Protein AF-A0A1S1MPP8-F1 (afdb_monomer)

Structure (mmCIF, N/CA/C/O backbone):
data_AF-A0A1S1MPP8-F1
#
_entry.id   AF-A0A1S1MPP8-F1
#
loop_
_atom_site.group_PDB
_atom_site.id
_atom_site.type_symbol
_atom_site.label_atom_id
_atom_site.label_alt_id
_atom_site.label_comp_id
_atom_site.label_asym_id
_atom_site.label_entity_id
_atom_site.label_seq_id
_atom_site.pdbx_PDB_ins_code
_atom_site.Cartn_x
_atom_site.Cartn_y
_atom_site.Cartn_z
_atom_site.occupancy
_atom_site.B_iso_or_equiv
_atom_site.auth_seq_id
_atom_site.auth_comp_id
_atom_site.auth_asym_id
_atom_site.auth_atom_id
_atom_site.pdbx_PDB_model_num
ATOM 1 N N . MET A 1 1 ? -1.127 5.187 21.558 1.00 67.50 1 MET A N 1
ATOM 2 C CA . MET A 1 1 ? -1.649 4.070 20.745 1.00 67.50 1 MET A CA 1
ATOM 3 C C . MET A 1 1 ? -2.289 3.031 21.653 1.00 67.50 1 MET A C 1
ATOM 5 O O . MET A 1 1 ? -1.643 2.595 22.602 1.00 67.50 1 MET A O 1
ATOM 9 N N . THR A 1 2 ? -3.537 2.656 21.392 1.00 87.19 2 THR A N 1
ATOM 10 C CA . THR A 1 2 ? -4.274 1.608 22.112 1.00 87.19 2 THR A CA 1
ATOM 11 C C . THR A 1 2 ? -3.858 0.209 21.640 1.00 87.19 2 THR A C 1
ATOM 13 O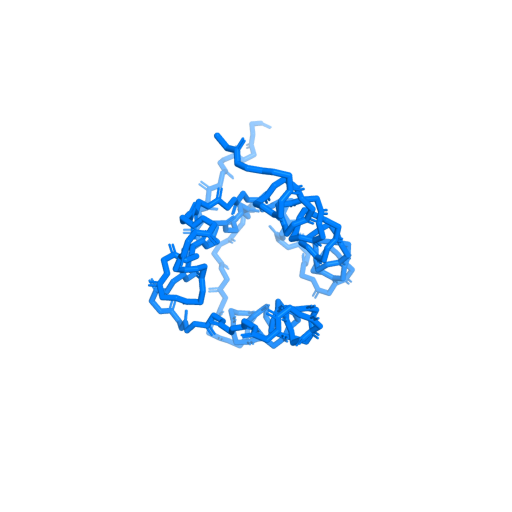 O . THR A 1 2 ? -3.224 0.044 20.597 1.00 87.19 2 THR A O 1
ATOM 16 N N . LYS A 1 3 ? -4.230 -0.835 22.394 1.00 88.06 3 LYS A N 1
ATOM 17 C CA . LYS A 1 3 ? -3.989 -2.239 22.009 1.00 88.06 3 LYS A CA 1
ATOM 18 C C . LYS A 1 3 ? -4.645 -2.595 20.668 1.00 88.06 3 LYS A C 1
ATOM 20 O O . LYS A 1 3 ? -4.067 -3.354 19.896 1.00 88.06 3 LYS A O 1
ATOM 25 N N . THR A 1 4 ? -5.825 -2.041 20.392 1.00 88.38 4 THR A N 1
ATOM 26 C CA . THR A 1 4 ? -6.551 -2.242 19.131 1.00 88.38 4 THR A CA 1
ATOM 27 C C . THR A 1 4 ? -5.850 -1.542 17.971 1.00 88.38 4 THR A C 1
ATOM 29 O O . THR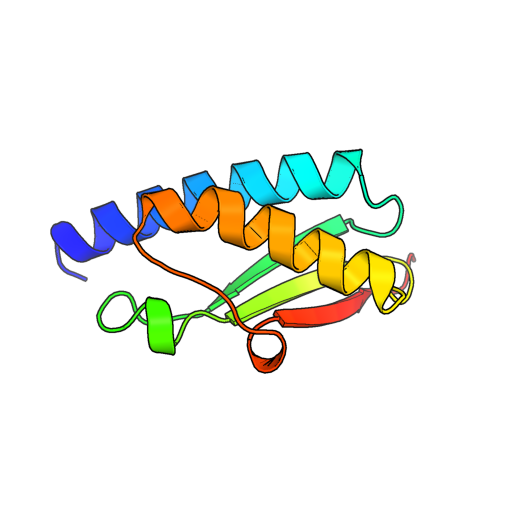 A 1 4 ? -5.644 -2.167 16.937 1.00 88.38 4 THR A O 1
ATOM 32 N N . GLU A 1 5 ? -5.391 -0.300 18.164 1.00 90.50 5 GLU A N 1
ATOM 33 C CA . GLU A 1 5 ? -4.635 0.440 17.140 1.00 90.50 5 GLU A CA 1
ATOM 34 C C . GLU A 1 5 ? -3.334 -0.287 16.769 1.00 90.50 5 GLU A C 1
ATOM 36 O O . GLU A 1 5 ? -3.054 -0.449 15.589 1.00 90.50 5 GLU A O 1
ATOM 41 N N . LYS A 1 6 ? -2.592 -0.821 17.751 1.00 91.19 6 LYS A N 1
ATOM 42 C CA . LYS A 1 6 ? -1.378 -1.617 17.485 1.00 91.19 6 LYS A CA 1
ATOM 43 C C . LYS A 1 6 ? -1.658 -2.896 16.689 1.00 91.19 6 LYS A C 1
ATOM 45 O O . LYS A 1 6 ? -0.842 -3.311 15.872 1.00 91.19 6 LYS A O 1
ATOM 50 N N . ARG A 1 7 ? -2.791 -3.560 16.951 1.00 91.94 7 ARG A N 1
ATOM 51 C CA . ARG A 1 7 ? -3.196 -4.761 16.199 1.00 91.94 7 ARG A CA 1
ATOM 52 C C . ARG A 1 7 ? -3.541 -4.413 14.755 1.00 91.94 7 ARG A C 1
ATOM 54 O O . ARG A 1 7 ? -3.096 -5.121 13.859 1.00 91.94 7 ARG A O 1
ATOM 61 N N . LEU A 1 8 ? -4.289 -3.328 14.554 1.00 92.94 8 LEU A N 1
ATOM 62 C CA . LEU A 1 8 ? -4.636 -2.833 13.225 1.00 92.94 8 LEU A CA 1
ATOM 63 C C . LEU A 1 8 ? -3.387 -2.411 12.4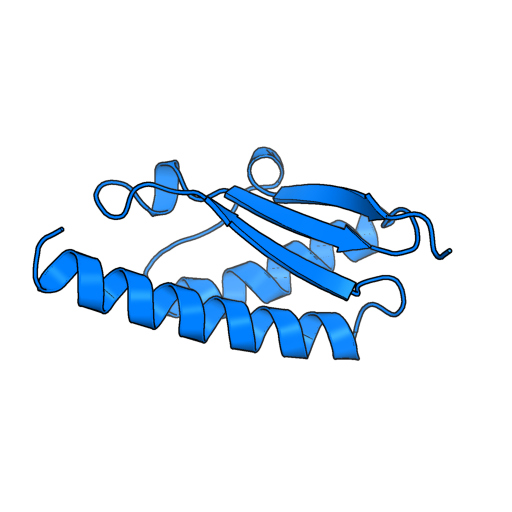45 1.00 92.94 8 LEU A C 1
ATOM 65 O O . LEU A 1 8 ? -3.229 -2.824 11.306 1.00 92.94 8 LEU A O 1
ATOM 69 N N . GLU A 1 9 ? -2.474 -1.664 13.067 1.00 93.56 9 GLU A N 1
ATOM 70 C CA . GLU A 1 9 ? -1.207 -1.253 12.453 1.00 93.56 9 GLU A CA 1
ATOM 71 C C . GLU A 1 9 ? -0.362 -2.463 12.037 1.00 93.56 9 GLU A C 1
ATOM 73 O O . GLU A 1 9 ? 0.113 -2.530 10.906 1.00 93.56 9 GLU A O 1
ATOM 78 N N . LYS A 1 10 ? -0.237 -3.473 12.908 1.00 95.69 10 LYS A N 1
ATOM 79 C CA . LYS A 1 10 ? 0.467 -4.715 12.564 1.00 95.69 10 LYS A CA 1
ATOM 80 C C . LYS A 1 10 ? -0.175 -5.422 11.365 1.00 95.69 10 LYS A C 1
ATOM 82 O O . LYS A 1 10 ? 0.545 -5.904 10.493 1.00 95.69 10 LYS A O 1
ATOM 87 N N . ALA A 1 11 ? -1.505 -5.490 11.324 1.00 95.56 11 ALA A N 1
ATOM 88 C CA . ALA A 1 11 ? -2.229 -6.105 10.216 1.00 95.56 11 ALA A CA 1
ATOM 89 C C . ALA A 1 11 ? -2.074 -5.295 8.916 1.00 95.56 11 ALA A C 1
ATOM 91 O O . ALA A 1 11 ? -1.844 -5.880 7.863 1.00 95.56 11 ALA A O 1
ATOM 92 N N . LEU A 1 12 ? -2.104 -3.960 8.997 1.00 96.06 12 LEU A N 1
ATOM 93 C CA . LEU A 1 12 ? -1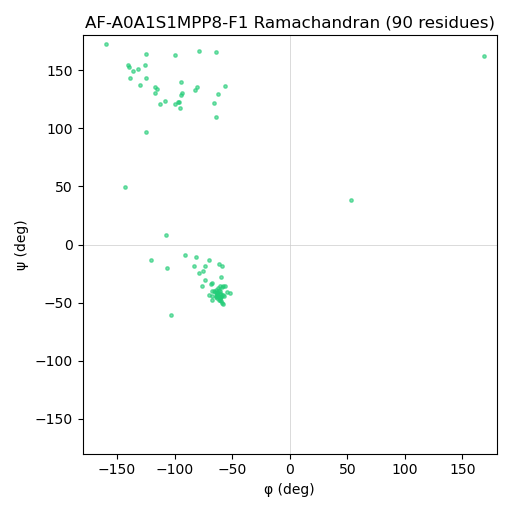.833 -3.059 7.876 1.00 96.06 12 LEU A CA 1
ATOM 94 C C . LEU A 1 12 ? -0.441 -3.283 7.299 1.00 96.06 12 LEU A C 1
ATOM 96 O O . LEU A 1 12 ? -0.314 -3.485 6.096 1.00 96.06 12 LEU A O 1
ATOM 100 N N . ILE A 1 13 ? 0.587 -3.298 8.149 1.00 96.06 13 ILE A N 1
ATOM 101 C CA . ILE A 1 13 ? 1.962 -3.564 7.720 1.00 96.06 13 ILE A CA 1
ATOM 102 C C . ILE A 1 13 ? 2.037 -4.925 7.025 1.00 96.06 13 ILE A C 1
ATOM 104 O O . ILE A 1 13 ? 2.618 -5.021 5.953 1.00 96.06 13 ILE A O 1
ATOM 108 N N . GLN A 1 14 ? 1.404 -5.961 7.581 1.00 97.19 14 GLN A N 1
ATOM 109 C CA . GLN A 1 14 ? 1.391 -7.289 6.967 1.00 97.19 14 GLN A CA 1
ATOM 110 C C . GLN A 1 14 ? 0.748 -7.285 5.570 1.00 97.19 14 GLN A C 1
ATOM 112 O O . GLN A 1 14 ? 1.337 -7.830 4.638 1.00 97.19 14 GLN A O 1
ATOM 117 N N . GLN A 1 15 ? -0.424 -6.661 5.410 1.00 97.19 15 GLN A N 1
ATOM 118 C CA . GLN A 1 15 ? -1.108 -6.579 4.113 1.00 97.19 15 GLN A CA 1
ATOM 119 C C . GLN A 1 15 ? -0.313 -5.749 3.098 1.00 97.19 15 GLN A C 1
ATOM 121 O O . GLN A 1 15 ? -0.189 -6.132 1.938 1.00 97.19 15 GLN A O 1
ATOM 126 N N . LEU A 1 16 ? 0.291 -4.642 3.534 1.00 96.94 16 LEU A N 1
ATOM 127 C CA . LEU A 1 16 ? 1.141 -3.811 2.684 1.00 96.94 16 LEU A CA 1
ATOM 128 C C . LEU A 1 16 ? 2.440 -4.517 2.276 1.00 96.94 16 LEU A C 1
ATOM 130 O O . LEU A 1 16 ? 2.903 -4.311 1.157 1.00 96.94 16 LEU A O 1
ATOM 134 N N . THR A 1 17 ? 3.008 -5.370 3.131 1.00 97.06 17 THR A N 1
ATOM 135 C CA . THR A 1 17 ? 4.150 -6.221 2.767 1.00 97.06 17 THR A CA 1
ATOM 136 C C . THR A 1 17 ? 3.766 -7.212 1.671 1.00 97.06 17 THR A C 1
ATOM 138 O O . THR A 1 17 ? 4.486 -7.322 0.684 1.00 97.06 17 THR A O 1
ATOM 141 N N . GLN A 1 18 ? 2.608 -7.869 1.786 1.00 96.62 18 GLN A N 1
ATOM 142 C CA . GLN A 1 18 ? 2.120 -8.787 0.748 1.00 96.62 18 GLN A CA 1
ATOM 143 C C . GLN A 1 18 ? 1.852 -8.057 -0.575 1.00 96.62 18 GLN A C 1
ATOM 145 O O . GLN A 1 18 ? 2.287 -8.509 -1.633 1.00 96.62 18 GLN A O 1
ATOM 150 N N . ALA A 1 19 ? 1.224 -6.880 -0.514 1.00 96.19 19 ALA A N 1
ATOM 151 C CA . ALA A 1 19 ? 1.028 -6.046 -1.694 1.00 96.19 19 ALA A CA 1
ATOM 152 C C . ALA A 1 19 ? 2.365 -5.605 -2.315 1.00 96.19 19 ALA A C 1
ATOM 154 O O . ALA A 1 19 ? 2.504 -5.609 -3.533 1.00 96.19 19 ALA A O 1
ATOM 155 N N . CYS A 1 20 ? 3.366 -5.266 -1.497 1.00 96.50 20 CYS A N 1
ATOM 156 C CA . CYS A 1 20 ? 4.711 -4.921 -1.961 1.00 96.50 20 CYS A CA 1
ATOM 157 C C . CYS A 1 20 ? 5.360 -6.081 -2.734 1.00 96.50 20 CYS A C 1
ATOM 159 O O . CYS A 1 20 ? 5.928 -5.861 -3.802 1.00 96.50 20 CYS A O 1
ATOM 161 N N . GLU A 1 21 ? 5.248 -7.315 -2.238 1.00 95.94 21 GLU A N 1
ATOM 162 C CA . GLU A 1 21 ? 5.757 -8.507 -2.928 1.00 95.94 21 GLU A CA 1
ATOM 163 C C . GLU A 1 21 ? 5.034 -8.757 -4.259 1.00 95.94 21 GLU A C 1
ATOM 165 O O . GLU A 1 21 ? 5.692 -8.985 -5.276 1.00 95.94 21 GLU A O 1
ATOM 170 N N . ALA A 1 22 ? 3.703 -8.631 -4.284 1.00 95.00 22 ALA A N 1
ATOM 171 C CA . ALA A 1 22 ? 2.922 -8.757 -5.515 1.00 95.00 22 ALA A CA 1
ATOM 172 C C . ALA A 1 22 ? 3.330 -7.703 -6.560 1.00 95.00 22 ALA A C 1
ATOM 174 O O . ALA A 1 22 ? 3.566 -8.038 -7.719 1.00 95.00 22 ALA A O 1
ATOM 175 N N . LEU A 1 23 ? 3.489 -6.444 -6.140 1.00 95.25 23 LEU A N 1
ATOM 176 C CA . LEU A 1 23 ? 3.905 -5.350 -7.019 1.00 95.25 23 LEU A CA 1
ATOM 177 C C . LEU A 1 23 ? 5.307 -5.565 -7.593 1.00 95.25 23 LEU A C 1
ATOM 179 O O . LEU A 1 23 ? 5.505 -5.323 -8.779 1.00 95.25 23 LEU A O 1
ATOM 183 N N . LYS A 1 24 ? 6.263 -6.058 -6.794 1.00 94.38 24 LYS A N 1
ATOM 184 C CA . LYS A 1 24 ? 7.611 -6.402 -7.282 1.00 94.38 24 LYS A CA 1
ATOM 185 C C . LYS A 1 24 ? 7.580 -7.475 -8.367 1.00 94.38 24 LYS A C 1
ATOM 187 O O . LYS A 1 24 ? 8.393 -7.431 -9.284 1.00 94.38 24 LYS A O 1
ATOM 192 N N . ALA A 1 25 ? 6.657 -8.430 -8.267 1.00 92.31 25 ALA A N 1
ATOM 193 C CA . ALA A 1 25 ? 6.520 -9.491 -9.259 1.00 92.31 25 ALA A CA 1
ATOM 194 C C . ALA A 1 25 ? 5.902 -8.996 -10.579 1.00 92.31 25 ALA A C 1
ATOM 196 O O . ALA A 1 25 ? 6.211 -9.541 -11.636 1.00 92.31 25 ALA A O 1
ATOM 197 N N . THR A 1 26 ? 5.035 -7.978 -10.534 1.00 90.94 26 THR A N 1
ATOM 198 C CA . THR A 1 26 ? 4.257 -7.529 -11.703 1.00 90.94 26 THR A CA 1
ATOM 199 C C . THR A 1 26 ? 4.728 -6.212 -12.318 1.00 90.94 26 THR A C 1
ATOM 201 O O . THR A 1 26 ? 4.380 -5.928 -13.460 1.00 90.94 26 THR A O 1
ATOM 204 N N . CYS A 1 27 ? 5.473 -5.387 -11.581 1.00 92.56 27 CYS A N 1
ATOM 205 C CA . CYS A 1 27 ? 5.875 -4.041 -11.985 1.00 92.56 27 CYS A CA 1
ATOM 206 C C . CYS A 1 27 ? 7.408 -3.909 -11.920 1.00 92.56 27 CYS A C 1
ATOM 208 O O . CYS A 1 27 ? 7.947 -3.628 -10.850 1.00 92.56 27 CYS A O 1
ATOM 210 N N . PRO A 1 28 ? 8.130 -4.074 -13.045 1.00 91.06 28 PRO A N 1
ATOM 211 C CA . PRO A 1 28 ? 9.598 -4.082 -13.057 1.00 91.06 28 PRO A CA 1
ATOM 212 C C . PRO A 1 28 ? 10.245 -2.790 -12.543 1.00 91.06 28 PRO A C 1
ATOM 214 O O . PRO A 1 28 ? 11.360 -2.808 -12.031 1.00 91.06 28 PRO A O 1
ATOM 217 N N . SER A 1 29 ? 9.552 -1.661 -12.687 1.00 92.75 29 SER A N 1
ATOM 218 C CA . SER A 1 29 ? 10.010 -0.353 -12.222 1.00 92.75 29 SER A CA 1
ATOM 219 C C . SER A 1 29 ? 9.768 -0.117 -10.728 1.00 92.75 29 SER A C 1
ATOM 221 O O . SER A 1 29 ? 10.278 0.862 -10.195 1.00 92.75 29 SER A O 1
ATOM 223 N N . PHE A 1 30 ? 9.001 -0.968 -10.038 1.00 95.19 30 PHE A N 1
ATOM 224 C CA . PHE A 1 30 ? 8.663 -0.787 -8.626 1.00 95.19 30 PHE A CA 1
ATOM 225 C C . PHE A 1 30 ? 9.783 -1.280 -7.699 1.00 95.19 30 PHE A C 1
ATOM 227 O O . PHE A 1 30 ? 10.260 -2.407 -7.822 1.00 95.19 30 PHE A O 1
ATOM 234 N N . CYS A 1 31 ? 10.148 -0.463 -6.709 1.00 94.38 31 CYS A N 1
ATOM 235 C CA . CYS A 1 31 ? 11.179 -0.791 -5.722 1.00 94.38 31 CYS A CA 1
ATOM 236 C C . CYS A 1 31 ? 10.573 -1.189 -4.375 1.00 94.38 31 CYS A C 1
ATOM 238 O O . CYS A 1 31 ? 10.800 -2.288 -3.863 1.00 94.38 31 CYS A O 1
ATOM 240 N N . TYR A 1 32 ? 9.833 -0.266 -3.767 1.00 96.00 32 TYR A N 1
ATOM 241 C CA . TYR A 1 32 ? 9.215 -0.436 -2.458 1.00 96.00 32 TYR A CA 1
ATOM 242 C C . TYR A 1 32 ? 8.070 0.559 -2.276 1.00 96.00 32 TYR A C 1
ATOM 244 O O . TYR A 1 32 ? 7.855 1.462 -3.088 1.00 96.00 32 TYR A O 1
ATOM 252 N N . LEU A 1 33 ? 7.326 0.399 -1.184 1.00 96.88 33 LEU A N 1
ATOM 253 C CA . LEU A 1 33 ? 6.294 1.344 -0.787 1.00 96.88 33 LEU A CA 1
ATOM 254 C C . LEU A 1 33 ? 6.494 1.824 0.646 1.00 96.88 33 LEU A C 1
ATOM 256 O O . LEU A 1 33 ? 7.060 1.123 1.485 1.00 96.88 33 LEU A O 1
ATOM 260 N N . SER A 1 34 ? 5.982 3.014 0.927 1.00 96.38 34 SER A N 1
ATOM 261 C CA . SER A 1 34 ? 5.769 3.512 2.283 1.00 96.38 34 SER A CA 1
ATOM 262 C C . SER A 1 34 ? 4.307 3.914 2.456 1.00 96.38 34 SER A C 1
ATOM 264 O O . SER A 1 34 ? 3.555 4.040 1.485 1.00 96.38 34 SER A O 1
ATOM 266 N N . HIS A 1 35 ? 3.875 4.082 3.703 1.00 96.25 35 HIS A N 1
ATOM 267 C CA . HIS A 1 35 ? 2.507 4.473 4.006 1.00 96.25 35 HIS A CA 1
ATOM 268 C C . HIS A 1 35 ? 2.459 5.493 5.139 1.00 96.25 35 HIS A C 1
ATOM 270 O O . HIS A 1 35 ? 3.323 5.530 6.012 1.00 96.25 35 HIS A O 1
ATOM 276 N N . THR A 1 36 ? 1.413 6.313 5.128 1.00 96.00 36 THR A N 1
ATOM 277 C CA . THR A 1 36 ? 1.050 7.213 6.227 1.00 96.00 36 THR A CA 1
ATOM 278 C C . THR A 1 36 ? -0.456 7.144 6.443 1.00 96.00 36 THR A C 1
ATOM 280 O O . THR A 1 36 ? -1.205 6.894 5.503 1.00 96.00 36 THR A O 1
ATOM 283 N N . GLY A 1 37 ? -0.926 7.337 7.672 1.00 93.00 37 GLY A N 1
ATOM 284 C CA . GLY A 1 37 ? -2.356 7.309 7.972 1.00 93.00 37 GLY A CA 1
ATOM 285 C C . GLY A 1 37 ? -2.633 7.288 9.469 1.00 93.00 37 GLY A C 1
ATOM 286 O O . GLY A 1 37 ? -1.759 6.988 10.279 1.00 93.00 37 GLY A O 1
ATOM 287 N N . SER A 1 38 ? -3.864 7.618 9.850 1.00 92.56 38 SER A N 1
ATOM 288 C CA . SER A 1 38 ? -4.325 7.556 11.235 1.00 92.56 38 SER A CA 1
ATOM 289 C C . SER A 1 38 ? -5.063 6.248 11.485 1.00 92.56 38 SER A C 1
ATOM 291 O O . SER A 1 38 ? -6.104 6.007 10.882 1.00 92.56 38 SER A O 1
ATOM 293 N N . MET A 1 39 ? -4.611 5.449 12.456 1.00 92.06 39 MET A N 1
ATOM 294 C CA . MET A 1 39 ? -5.285 4.191 12.824 1.00 92.06 39 MET A CA 1
ATOM 295 C C . MET A 1 39 ? -6.727 4.386 13.325 1.00 92.06 39 MET A C 1
ATOM 297 O O . MET A 1 39 ? -7.505 3.440 13.338 1.00 92.06 39 MET A O 1
ATOM 301 N N . LYS A 1 40 ? -7.115 5.611 13.705 1.00 89.94 40 LYS A N 1
ATOM 302 C CA . LYS A 1 40 ? -8.493 5.943 14.108 1.00 89.94 40 LYS A CA 1
ATOM 303 C C . LYS A 1 40 ? -9.443 6.132 12.925 1.00 89.94 40 LYS A C 1
ATOM 305 O O . LYS A 1 40 ? -10.652 6.032 13.099 1.00 89.94 40 LYS A O 1
ATOM 310 N N . LYS A 1 41 ? -8.909 6.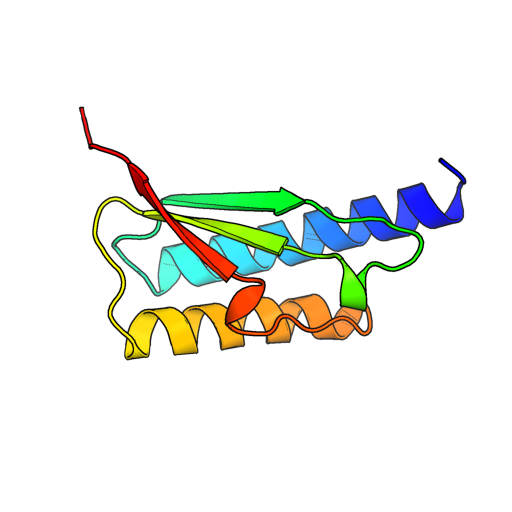485 11.753 1.00 90.69 41 LYS A N 1
ATOM 311 C CA . LYS A 1 41 ? -9.663 6.808 10.530 1.00 90.69 41 LYS A CA 1
ATOM 312 C C . LYS A 1 41 ? -8.905 6.288 9.312 1.00 90.69 41 LYS A C 1
ATOM 314 O O . LYS A 1 41 ? -8.637 7.046 8.380 1.00 90.69 41 LYS A O 1
ATOM 319 N N . LEU A 1 42 ? -8.488 5.024 9.372 1.00 90.69 42 LEU A N 1
ATOM 320 C CA . LEU A 1 42 ? -7.509 4.474 8.439 1.00 90.69 42 LEU A CA 1
ATOM 321 C C . LEU A 1 42 ? -7.977 4.606 6.988 1.00 90.69 42 LEU A C 1
ATOM 323 O O . LEU A 1 42 ? -7.277 5.219 6.197 1.00 90.69 42 LEU A O 1
ATOM 327 N N . ASP A 1 43 ? -9.198 4.171 6.686 1.00 88.81 43 ASP A N 1
ATOM 328 C CA . ASP A 1 43 ? -9.783 4.228 5.339 1.00 88.81 43 ASP A CA 1
ATOM 329 C C . ASP A 1 43 ? -9.761 5.640 4.717 1.00 88.81 43 ASP A C 1
ATOM 331 O O . ASP A 1 43 ? -9.377 5.840 3.567 1.00 88.81 43 ASP A O 1
ATOM 335 N N . ALA A 1 44 ? -10.052 6.665 5.522 1.00 90.38 44 ALA A N 1
ATOM 336 C CA . ALA A 1 44 ? -10.077 8.050 5.056 1.00 90.38 44 ALA A CA 1
ATOM 337 C C . ALA A 1 44 ? -8.697 8.731 5.013 1.00 90.38 44 ALA A C 1
ATOM 339 O O . ALA A 1 44 ? -8.552 9.788 4.399 1.00 90.38 44 ALA A O 1
ATOM 340 N N . THR A 1 45 ? -7.698 8.197 5.721 1.00 94.50 45 THR A N 1
ATOM 341 C CA . THR A 1 45 ? -6.415 8.891 5.947 1.00 94.50 45 THR A CA 1
ATOM 342 C C . THR A 1 45 ? -5.206 8.144 5.414 1.00 94.50 45 THR A C 1
ATOM 344 O O . THR A 1 45 ? -4.138 8.750 5.326 1.00 94.50 45 THR A O 1
ATOM 347 N N . LEU A 1 46 ? -5.357 6.867 5.053 1.00 96.31 46 LEU A N 1
ATOM 348 C CA . LEU A 1 46 ? -4.287 6.070 4.485 1.00 96.31 46 LEU A CA 1
ATOM 349 C C . LEU A 1 46 ? -3.844 6.694 3.163 1.00 96.31 46 LEU A C 1
ATOM 351 O O . LEU A 1 46 ? -4.655 6.997 2.286 1.00 96.31 46 LEU A O 1
ATOM 355 N N . LYS A 1 47 ? -2.539 6.887 3.040 1.00 97.00 47 LYS A N 1
ATOM 356 C CA . LYS A 1 47 ? -1.851 7.267 1.816 1.00 97.00 47 LYS A CA 1
ATOM 357 C C . LYS A 1 47 ? -0.686 6.319 1.621 1.00 97.00 47 LYS A C 1
ATOM 359 O O . LYS A 1 47 ? 0.035 6.032 2.577 1.00 97.00 47 LYS A O 1
ATOM 364 N N . VAL A 1 48 ? -0.494 5.871 0.389 1.00 97.19 48 VAL A N 1
ATOM 365 C CA . VAL A 1 48 ? 0.605 4.987 0.002 1.00 97.19 48 VAL A CA 1
ATOM 366 C C . VAL A 1 48 ? 1.484 5.706 -1.007 1.00 97.19 48 VAL A C 1
ATOM 368 O O . VAL A 1 48 ? 1.001 6.355 -1.935 1.00 97.19 48 VAL A O 1
ATOM 371 N N . GLN A 1 49 ? 2.789 5.609 -0.809 1.00 97.31 49 GLN A N 1
ATOM 372 C CA . GLN A 1 49 ? 3.782 6.150 -1.723 1.00 97.31 49 GLN A CA 1
ATOM 373 C C . GLN A 1 49 ? 4.525 4.978 -2.350 1.00 97.31 49 GLN A C 1
ATOM 375 O O . GLN A 1 49 ? 5.099 4.165 -1.631 1.00 97.31 49 GLN A O 1
ATOM 380 N N . LEU A 1 50 ? 4.478 4.879 -3.675 1.00 96.94 50 LEU A N 1
ATOM 381 C CA . LEU A 1 50 ? 5.196 3.877 -4.453 1.00 96.94 50 LEU A CA 1
ATOM 382 C C . LEU A 1 50 ? 6.497 4.500 -4.941 1.00 96.94 50 LEU A C 1
ATOM 384 O O . LEU A 1 50 ? 6.463 5.524 -5.621 1.00 96.94 50 LEU A O 1
ATOM 388 N N . TYR A 1 51 ? 7.620 3.885 -4.604 1.00 96.81 51 TYR A N 1
ATOM 389 C CA . TYR A 1 51 ? 8.941 4.316 -5.038 1.00 96.81 51 TYR A CA 1
ATOM 390 C C . TYR A 1 51 ? 9.358 3.446 -6.212 1.00 96.81 51 TYR A C 1
ATOM 392 O O . TYR A 1 51 ? 9.357 2.217 -6.109 1.00 96.81 51 TYR A O 1
ATOM 400 N N . CYS A 1 52 ? 9.625 4.087 -7.346 1.00 95.75 52 CYS A N 1
ATOM 401 C CA . CYS A 1 52 ? 9.884 3.424 -8.616 1.00 95.75 52 CYS A CA 1
ATOM 402 C C . CYS A 1 52 ? 11.146 3.993 -9.274 1.00 95.75 52 CYS A C 1
ATOM 404 O O . CYS A 1 52 ? 11.463 5.169 -9.110 1.00 95.75 52 CYS A O 1
ATOM 406 N N . THR A 1 53 ? 11.837 3.180 -10.066 1.00 95.00 53 THR A N 1
ATOM 407 C CA . THR A 1 53 ? 12.986 3.602 -10.888 1.00 95.00 53 THR A CA 1
ATOM 408 C C . THR A 1 53 ? 12.549 4.394 -12.118 1.00 95.00 53 THR A C 1
ATOM 410 O O . THR A 1 53 ? 13.324 5.163 -12.682 1.00 95.00 53 THR A O 1
ATOM 413 N N . GLN A 1 54 ? 11.299 4.212 -12.549 1.00 93.62 54 GLN A N 1
ATOM 414 C CA . GLN A 1 54 ? 10.716 4.849 -13.725 1.00 93.62 54 GLN A CA 1
ATOM 415 C C . GLN A 1 54 ? 9.265 5.263 -13.459 1.00 93.62 54 GLN A C 1
ATOM 417 O O . GLN A 1 54 ? 8.601 4.665 -12.606 1.00 93.62 54 GLN A O 1
ATOM 422 N N . PRO A 1 55 ? 8.747 6.282 -14.173 1.00 92.69 55 PRO A N 1
ATOM 423 C CA . PRO A 1 55 ? 7.336 6.637 -14.111 1.00 92.69 55 PRO A CA 1
ATOM 424 C C . PRO A 1 55 ? 6.435 5.457 -14.461 1.00 92.69 55 PRO A C 1
ATOM 426 O O . PRO A 1 55 ? 6.671 4.767 -15.448 1.00 92.69 55 PRO A O 1
ATOM 429 N N . LEU A 1 56 ? 5.370 5.275 -13.683 1.00 91.94 56 LEU A N 1
ATOM 430 C CA . LEU A 1 56 ? 4.325 4.312 -14.011 1.00 91.94 56 LEU A CA 1
ATOM 431 C C . LEU A 1 56 ? 3.375 4.905 -15.050 1.00 91.94 56 LEU A C 1
ATOM 433 O O . LEU A 1 56 ? 2.909 6.043 -14.919 1.00 91.94 56 LEU A O 1
ATOM 437 N N . SER A 1 57 ? 3.030 4.110 -16.057 1.00 93.06 57 SER A N 1
ATOM 438 C CA . SER A 1 57 ? 1.908 4.406 -16.941 1.00 93.06 57 SER A CA 1
ATOM 439 C C . SER A 1 57 ? 0.580 4.396 -16.171 1.00 93.06 57 SER A C 1
ATOM 441 O O . SER A 1 57 ? 0.464 3.877 -15.058 1.00 93.06 57 SER A O 1
ATOM 443 N N . LYS A 1 58 ? -0.483 4.930 -16.788 1.00 91.38 58 LYS A N 1
ATOM 444 C CA . LYS A 1 58 ? -1.837 4.864 -16.206 1.00 91.38 58 LYS A CA 1
ATOM 445 C C . LYS A 1 58 ? -2.296 3.422 -15.960 1.00 91.38 58 LYS A C 1
ATOM 447 O O . LYS A 1 58 ? -2.982 3.174 -14.973 1.00 91.38 58 LYS A O 1
ATOM 452 N N . SER A 1 59 ? -1.921 2.495 -16.846 1.00 92.12 59 SER A N 1
ATOM 453 C CA . SER A 1 59 ? -2.274 1.077 -16.720 1.00 92.12 59 SER A CA 1
ATOM 454 C C . SER A 1 59 ? -1.567 0.442 -15.526 1.00 92.12 59 SER A C 1
ATOM 456 O O . SER A 1 59 ? -2.219 -0.181 -14.694 1.00 92.12 59 SER A O 1
ATOM 458 N N . GLU A 1 60 ? -0.259 0.668 -15.395 1.00 92.50 60 GLU A N 1
ATOM 459 C CA . GLU A 1 60 ? 0.532 0.158 -14.269 1.00 92.50 60 GLU A CA 1
ATOM 460 C C . GLU A 1 60 ? 0.061 0.745 -12.937 1.00 92.50 60 GLU A C 1
ATOM 462 O O . GLU A 1 60 ? -0.101 0.010 -11.968 1.00 92.50 60 GLU A O 1
ATOM 467 N N . LEU A 1 61 ? -0.251 2.046 -12.887 1.00 93.31 61 LEU A N 1
ATOM 468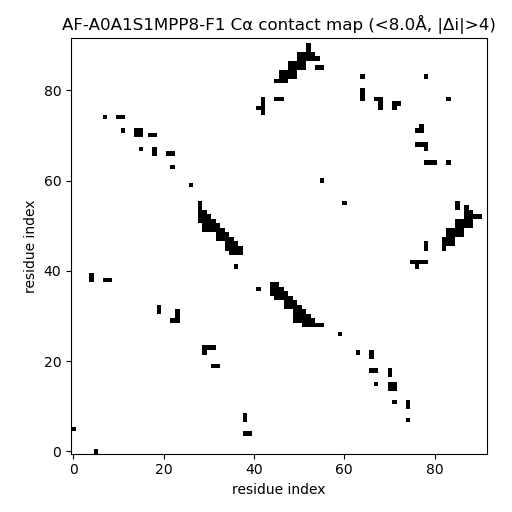 C CA . LEU A 1 61 ? -0.807 2.670 -11.685 1.00 93.31 61 LEU A CA 1
ATOM 469 C C . LEU A 1 61 ? -2.176 2.079 -11.313 1.00 93.31 61 LEU A C 1
ATOM 471 O O . LEU A 1 61 ? -2.444 1.837 -10.136 1.00 93.31 61 LEU A O 1
ATOM 475 N N . SER A 1 62 ? -3.043 1.833 -12.300 1.00 93.69 62 SER A N 1
ATOM 476 C CA . SER A 1 62 ? -4.344 1.197 -12.068 1.00 93.69 62 SER A CA 1
ATOM 477 C C . SER A 1 62 ? -4.181 -0.226 -11.541 1.00 93.69 62 SER A C 1
ATOM 479 O O . SER A 1 62 ? -4.855 -0.611 -10.589 1.00 93.69 62 SER A O 1
ATOM 481 N N . GLN A 1 63 ? -3.269 -1.000 -12.127 1.00 93.06 63 GLN A N 1
ATOM 482 C CA . GLN A 1 63 ? -2.975 -2.355 -11.678 1.00 93.06 63 GLN A CA 1
ATOM 483 C C . GLN A 1 63 ? -2.381 -2.352 -10.266 1.00 93.06 63 GLN A C 1
ATOM 485 O O . GLN A 1 63 ? -2.799 -3.144 -9.422 1.00 93.06 63 GLN A O 1
ATOM 490 N N . ALA A 1 64 ? -1.486 -1.410 -9.966 1.00 94.62 64 ALA A N 1
ATOM 491 C CA . ALA A 1 64 ? -0.930 -1.266 -8.631 1.00 94.62 64 ALA A CA 1
ATOM 492 C C . ALA A 1 64 ? -2.014 -0.967 -7.585 1.00 94.62 64 ALA A C 1
ATOM 494 O O . ALA A 1 64 ? -2.007 -1.542 -6.497 1.00 94.62 64 ALA A O 1
ATOM 495 N N . LEU A 1 65 ? -2.988 -0.120 -7.932 1.00 95.31 65 LEU A N 1
ATOM 496 C CA . LEU A 1 65 ? -4.131 0.175 -7.071 1.00 95.31 65 LEU A CA 1
ATOM 497 C C . LEU A 1 65 ? -5.007 -1.064 -6.824 1.00 95.31 65 LEU A C 1
ATOM 499 O O . LEU A 1 65 ? -5.453 -1.270 -5.697 1.00 95.31 65 LEU A O 1
ATOM 503 N N . VAL A 1 66 ? -5.219 -1.902 -7.844 1.00 95.25 66 VAL A N 1
ATOM 504 C CA . V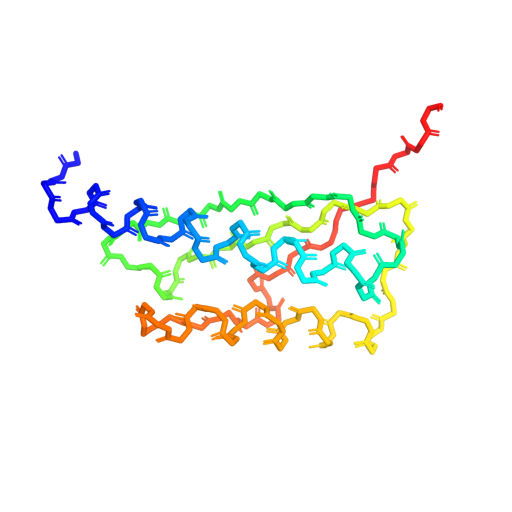AL A 1 66 ? -5.944 -3.177 -7.702 1.00 95.25 66 VAL A CA 1
ATOM 505 C C . VAL A 1 66 ? -5.215 -4.111 -6.736 1.00 95.25 66 VAL A C 1
ATOM 507 O O . VAL A 1 66 ? -5.845 -4.621 -5.812 1.00 95.25 66 VAL A O 1
ATOM 510 N N . HIS A 1 67 ? -3.898 -4.284 -6.889 1.00 94.62 67 HIS A N 1
ATOM 511 C CA . HIS A 1 67 ? -3.108 -5.120 -5.979 1.00 94.62 67 HIS A CA 1
ATOM 512 C C . HIS A 1 67 ? -3.165 -4.607 -4.537 1.00 94.62 67 HIS A C 1
ATOM 514 O O . HIS A 1 67 ? -3.418 -5.384 -3.619 1.00 94.62 67 HIS A O 1
ATOM 520 N N . LEU A 1 68 ? -2.995 -3.299 -4.327 1.00 96.00 68 LEU A N 1
ATOM 521 C CA . LEU A 1 68 ? -3.098 -2.704 -2.994 1.00 96.00 68 LEU A CA 1
ATOM 522 C C . LEU A 1 68 ? -4.482 -2.941 -2.374 1.00 96.00 68 LEU A C 1
ATOM 524 O O . LEU A 1 68 ? -4.575 -3.387 -1.232 1.00 96.00 68 LEU A O 1
ATOM 528 N N . ASN A 1 69 ? -5.554 -2.677 -3.123 1.00 96.38 69 ASN A N 1
ATOM 529 C CA . ASN A 1 69 ? -6.918 -2.803 -2.611 1.00 96.38 69 ASN A CA 1
ATOM 530 C C . ASN A 1 69 ? -7.324 -4.249 -2.336 1.00 96.38 69 ASN A C 1
ATOM 532 O O . ASN A 1 69 ? -8.022 -4.486 -1.356 1.00 96.38 69 ASN A O 1
ATOM 536 N N . HIS A 1 70 ? -6.839 -5.207 -3.127 1.00 96.19 70 HIS A N 1
ATOM 537 C CA . HIS A 1 70 ? -7.072 -6.626 -2.874 1.00 96.19 70 HIS A CA 1
ATOM 538 C C . HIS A 1 70 ? -6.570 -7.058 -1.486 1.00 96.19 70 HIS A C 1
ATOM 540 O O . HIS A 1 70 ? -7.278 -7.741 -0.753 1.00 96.19 70 HIS A O 1
ATOM 546 N N . HIS A 1 71 ? -5.376 -6.611 -1.083 1.00 94.94 71 HIS A N 1
ATOM 547 C CA . HIS A 1 71 ? -4.835 -6.926 0.245 1.00 94.94 71 HIS A CA 1
ATOM 548 C C . HIS A 1 71 ? -5.483 -6.093 1.365 1.00 94.94 71 HIS A C 1
ATOM 550 O O . HIS A 1 71 ? -5.698 -6.579 2.475 1.00 94.94 71 HIS A O 1
ATOM 556 N N . LEU A 1 72 ? -5.826 -4.831 1.097 1.00 94.75 72 LEU A N 1
ATOM 557 C CA . LEU A 1 72 ? -6.437 -3.949 2.099 1.00 94.75 72 LEU A CA 1
ATOM 558 C C . LEU A 1 72 ? -7.909 -4.279 2.399 1.00 94.75 72 LEU A C 1
ATOM 560 O O . LEU A 1 72 ? -8.399 -3.909 3.470 1.00 94.75 72 LEU A O 1
ATOM 564 N N . GLU A 1 73 ? -8.590 -5.026 1.525 1.00 92.81 73 GLU A N 1
ATOM 565 C CA . GLU A 1 73 ? -9.964 -5.496 1.743 1.00 92.81 73 GLU A CA 1
ATOM 566 C C . GLU A 1 73 ? -10.101 -6.292 3.053 1.00 92.81 73 GLU A C 1
ATOM 568 O O . GLU A 1 73 ? -11.072 -6.110 3.791 1.00 92.81 73 GLU A O 1
ATOM 573 N N . ALA A 1 74 ? -9.073 -7.066 3.427 1.00 90.06 74 ALA A N 1
ATOM 574 C CA . ALA A 1 74 ? -9.015 -7.796 4.698 1.00 90.06 74 ALA A CA 1
ATOM 575 C C . ALA A 1 74 ? -9.114 -6.886 5.942 1.00 90.06 74 ALA A C 1
ATOM 577 O O . ALA A 1 74 ? -9.416 -7.354 7.040 1.00 90.06 74 ALA A O 1
ATOM 578 N N . LEU A 1 75 ? -8.860 -5.585 5.779 1.00 91.38 75 LEU A N 1
ATOM 579 C CA . LEU A 1 75 ? -8.931 -4.559 6.822 1.00 91.38 75 LEU A CA 1
ATOM 580 C C . LEU A 1 75 ? -10.147 -3.639 6.658 1.00 91.38 75 LEU A C 1
ATOM 582 O O . LEU A 1 75 ? -10.233 -2.631 7.360 1.00 91.38 75 LEU A O 1
ATOM 586 N N . SER A 1 76 ? -11.064 -3.961 5.736 1.00 89.69 76 SER A N 1
ATOM 587 C CA . SER A 1 76 ? -12.194 -3.099 5.357 1.00 89.69 76 SER A CA 1
ATOM 588 C C . SER A 1 76 ? -11.739 -1.688 4.957 1.00 89.69 76 SER A C 1
ATOM 590 O O . SER A 1 76 ? -12.370 -0.695 5.316 1.00 89.69 76 SER A O 1
ATOM 592 N N . CYS A 1 77 ? -10.604 -1.604 4.258 1.00 88.62 77 CYS A N 1
ATOM 593 C CA . CYS A 1 77 ? -9.966 -0.362 3.838 1.00 88.62 77 CYS A CA 1
ATOM 594 C C . CYS A 1 77 ? -9.759 -0.381 2.323 1.00 88.62 77 CYS A C 1
ATOM 596 O O . CYS A 1 77 ? -9.405 -1.414 1.757 1.00 88.62 77 CYS A O 1
ATOM 598 N N . SER A 1 78 ? -9.915 0.770 1.669 1.00 91.31 78 SER A N 1
ATOM 599 C CA . SER A 1 78 ? -9.609 0.906 0.243 1.00 91.31 78 SER A CA 1
ATOM 600 C C . SER A 1 78 ? -8.903 2.223 -0.063 1.00 91.31 78 SER A C 1
ATOM 602 O O . SER A 1 78 ? -9.181 3.268 0.520 1.00 91.31 78 SER A O 1
ATOM 604 N N . LEU A 1 79 ? -7.963 2.173 -0.996 1.00 92.06 79 LEU A N 1
ATOM 605 C CA . LEU A 1 79 ? -7.260 3.324 -1.531 1.00 92.06 79 LEU A CA 1
ATOM 606 C C . LEU A 1 79 ? -7.935 3.819 -2.803 1.00 92.06 79 LEU A C 1
ATOM 608 O O . LEU A 1 79 ? -8.303 3.052 -3.698 1.00 92.06 79 LEU A O 1
ATOM 612 N N . LYS A 1 80 ? -8.008 5.143 -2.913 1.00 92.00 80 LYS A N 1
ATOM 613 C CA . LYS A 1 80 ? -8.365 5.864 -4.134 1.00 92.00 80 LYS A CA 1
ATOM 614 C C . LYS A 1 80 ? -7.106 6.383 -4.821 1.00 92.00 80 LYS A C 1
ATOM 616 O O . LYS A 1 80 ? -6.056 6.542 -4.203 1.00 92.00 80 LYS A O 1
ATOM 621 N N . THR A 1 81 ? -7.230 6.740 -6.095 1.00 88.50 81 THR A N 1
ATOM 622 C CA . THR A 1 81 ? -6.117 7.256 -6.911 1.00 88.50 81 THR A CA 1
ATOM 623 C C . THR A 1 81 ? -5.374 8.426 -6.259 1.00 88.50 81 THR A C 1
ATOM 625 O O . THR A 1 81 ? -4.153 8.431 -6.242 1.00 88.50 81 THR A O 1
ATOM 628 N N . HIS A 1 82 ? -6.080 9.382 -5.646 1.00 90.25 82 HIS A N 1
ATOM 629 C CA . HIS A 1 82 ? -5.461 10.533 -4.967 1.00 90.25 82 HIS A CA 1
ATOM 630 C C . HIS A 1 82 ? -4.721 10.186 -3.659 1.00 90.25 82 HIS A C 1
ATOM 632 O O . HIS A 1 82 ? -3.990 11.022 -3.128 1.00 90.25 82 HIS A O 1
ATOM 638 N N . GLN A 1 83 ? -4.925 8.982 -3.114 1.00 93.44 83 GLN A N 1
ATOM 639 C CA . GLN A 1 83 ? -4.227 8.480 -1.925 1.00 93.44 83 GLN A CA 1
ATOM 640 C C . GLN A 1 83 ? -2.945 7.722 -2.285 1.00 93.44 83 GLN A C 1
ATOM 642 O O . GLN A 1 83 ? -2.157 7.419 -1.391 1.00 93.44 83 GLN A O 1
ATOM 647 N N . VAL A 1 84 ? -2.714 7.440 -3.570 1.00 94.88 84 VAL A N 1
ATOM 648 C CA . VAL A 1 84 ? -1.500 6.785 -4.055 1.00 94.88 84 VAL A CA 1
ATOM 649 C C . VAL A 1 84 ? -0.643 7.798 -4.800 1.00 94.88 84 VAL A C 1
ATOM 651 O O . VAL A 1 84 ? -1.085 8.427 -5.758 1.00 94.88 84 VAL A O 1
ATOM 654 N N . LYS A 1 85 ? 0.604 7.959 -4.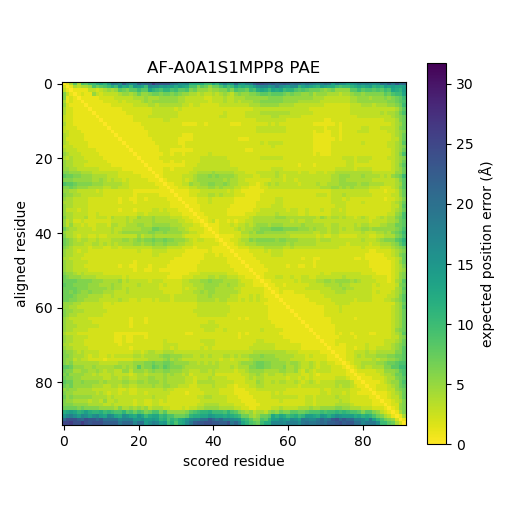361 1.00 94.81 85 LYS A N 1
ATOM 655 C CA . LYS A 1 85 ? 1.586 8.823 -5.022 1.00 94.81 85 LYS A CA 1
ATOM 656 C C . LYS A 1 85 ? 2.734 7.977 -5.551 1.00 94.81 85 LYS A C 1
ATOM 658 O O . LYS A 1 85 ? 3.274 7.163 -4.814 1.00 94.81 85 LYS A O 1
ATOM 663 N N . VAL A 1 86 ? 3.142 8.214 -6.791 1.00 94.62 86 VAL A N 1
ATOM 664 C CA . VAL A 1 86 ? 4.361 7.624 -7.352 1.00 94.62 86 VAL A CA 1
ATOM 665 C C . VAL A 1 86 ? 5.514 8.606 -7.154 1.00 94.62 86 VAL A C 1
ATOM 667 O O . VAL A 1 86 ? 5.382 9.797 -7.444 1.00 94.62 86 VAL A O 1
ATOM 670 N N . ILE A 1 87 ? 6.622 8.113 -6.616 1.00 95.25 87 ILE A N 1
ATOM 671 C CA . ILE A 1 87 ? 7.879 8.835 -6.436 1.00 95.25 87 ILE A CA 1
ATOM 672 C C . ILE A 1 87 ? 8.929 8.131 -7.281 1.00 95.25 87 ILE A C 1
ATOM 674 O O . ILE A 1 87 ? 9.066 6.913 -7.206 1.00 95.25 87 ILE A O 1
ATOM 678 N N . ILE A 1 88 ? 9.654 8.907 -8.083 1.00 94.88 88 ILE A N 1
ATOM 679 C CA . ILE A 1 88 ? 10.738 8.381 -8.907 1.00 94.88 88 ILE A CA 1
ATOM 680 C C . ILE A 1 88 ? 12.035 8.568 -8.145 1.00 94.88 88 ILE A C 1
ATOM 682 O O . ILE A 1 88 ? 12.403 9.702 -7.834 1.00 94.88 88 ILE A O 1
ATOM 686 N N . GLU A 1 89 ? 12.696 7.464 -7.824 1.00 86.56 89 GLU A N 1
ATOM 687 C CA . GLU A 1 89 ? 14.022 7.500 -7.228 1.00 86.56 89 GLU A CA 1
ATOM 688 C C . GLU A 1 89 ? 15.076 7.375 -8.325 1.00 86.56 89 GLU A C 1
ATOM 690 O O . GLU A 1 89 ? 14.995 6.462 -9.151 1.00 86.56 89 GLU A O 1
ATOM 695 N N . PRO A 1 90 ? 16.069 8.278 -8.360 1.00 70.38 90 PRO A N 1
ATOM 696 C CA . PRO A 1 90 ? 17.185 8.124 -9.270 1.00 70.38 90 PRO A CA 1
ATOM 697 C C . PRO A 1 90 ? 17.983 6.882 -8.863 1.00 70.38 90 PRO A C 1
ATOM 699 O O . PRO A 1 90 ? 18.485 6.794 -7.742 1.00 70.38 90 PRO A O 1
ATOM 702 N N . THR A 1 91 ? 18.117 5.922 -9.776 1.00 62.84 91 THR A N 1
ATOM 703 C CA . THR A 1 91 ? 19.131 4.871 -9.653 1.00 62.84 91 THR A CA 1
ATOM 704 C C . THR A 1 91 ? 20.497 5.538 -9.734 1.00 62.84 91 THR A C 1
ATOM 706 O O . THR A 1 91 ? 20.836 6.092 -10.781 1.00 62.84 91 THR A O 1
ATOM 709 N N . SER A 1 92 ? 21.211 5.565 -8.606 1.00 57.56 92 SER A N 1
ATOM 710 C CA . SER A 1 92 ? 22.604 6.030 -8.528 1.00 57.56 92 SER A CA 1
ATOM 711 C C . SER A 1 92 ? 23.546 5.107 -9.289 1.00 57.56 92 SER A C 1
ATOM 713 O O . SER A 1 92 ? 23.252 3.890 -9.334 1.00 57.56 92 SER A O 1
#

Sequence (92 aa):
MTKTEKRLEKALIQQLTQACEALKATCPSFCYLSHTGSMKKLDATLKVQLYCTQPLSKSELSQALVHLNHHLEALSCSLKTHQVKVIIEPTS

Nearest PDB structures (foldseek):
  6h8d-assembly1_A-2  TM=4.477E-0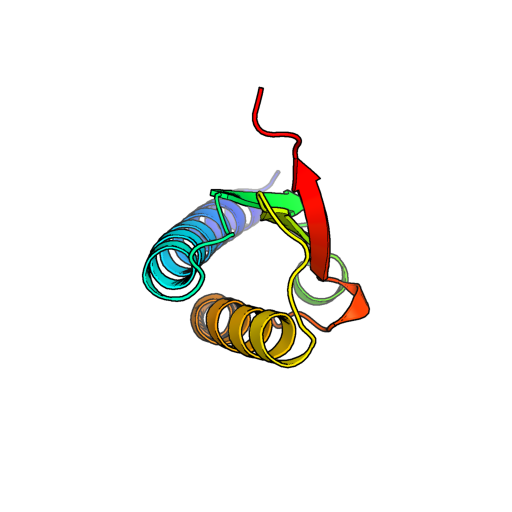1  e=3.234E-02  Magnetospirillum gryphiswaldense
  3w65-assembly1_A-2  TM=4.492E-01  e=5.161E-02  Magnetospirillum gryphiswaldense MSR-1
  6ha2-assembly1_A-2  TM=4.463E-01  e=4.516E-02  Magnetospirillum gryphiswaldense
  3w66-assembly1_A-2  TM=3.700E-01  e=2.829E-02  Magnetospirillum gryphiswaldense MSR-1
  3w62-assembly1_A-2  TM=4.439E-01  e=1.076E-01  Magnetospirillum gryphiswaldense MSR-1

Radius of gyration: 13.16 Å; Cα contacts (8 Å, |Δi|>4): 118; chains: 1; bounding box: 35×20×39 Å

pLDDT: mean 92.35, std 6.55, range [57.56, 97.31]

Organism: NCBI:txid1859457

Foldseek 3Di:
DDPVLVVLVVLLVVLQVQLQVVLVVPPVFWDHKDWDADSVPRQVGIAMETEGQDDDDPVSLVVSQVSSQVSCVVVVHHDDSVRYHYDHDHDD

Secondary structure (DSSP, 8-state):
--HHHHHHHHHHHHHHHHHHHHHHHH-TTEEEEEEE--TTSHHHH-EEEEEESSPPPHHHHHHHHHHHHHHHGGGT----GGGEEEEEPP--

Mean predicted aligned error: 3.52 Å

Solvent-accessible surface area (backbone atoms only — not comparable to full-atom values): 5225 Å² total; per-residue (Å²): 134,54,78,66,43,53,52,51,51,54,50,48,52,52,32,50,51,54,28,45,54,52,41,50,77,74,34,89,43,48,75,52,69,51,75,51,61,42,79,92,46,37,55,87,43,46,32,39,38,40,36,15,67,46,88,73,51,74,66,55,49,51,50,50,49,50,48,45,31,64,40,31,48,86,70,78,27,59,76,53,72,93,33,52,44,84,42,73,47,81,84,126